Protein AF-A0A1V5QJP8-F1 (afdb_monomer_lite)

Foldseek 3Di:
DQVCLVVVNLVVCVVVPLVVPPLPQPCCVPDPVNDSVSVSSVVSVVVSVVVVVVVVVVVVD

Secondary structure (DSSP, 8-state):
-HHHHHTT-HHHHHHTTTTT-----HHHHH-TT---HHHHHHHHHHHHHHHHHHHHHHHT-

Radius of gyration: 12.97 Å; chains: 1; bounding box: 35×15×35 Å

pLDDT: mean 91.33, std 8.18, range [49.78, 96.19]

Structure (mmCIF, N/CA/C/O backbone):
data_AF-A0A1V5QJP8-F1
#
_entry.id   AF-A0A1V5QJP8-F1
#
loop_
_atom_site.group_PDB
_atom_site.id
_atom_site.type_symbol
_atom_site.label_atom_id
_atom_site.label_alt_id
_atom_site.label_comp_id
_atom_site.label_asym_id
_atom_site.label_entity_id
_atom_site.label_seq_id
_atom_site.pdbx_PDB_ins_code
_atom_site.Cartn_x
_atom_site.Cartn_y
_atom_site.Cartn_z
_atom_site.occupancy
_atom_site.B_iso_or_equiv
_atom_site.auth_seq_id
_atom_site.auth_comp_id
_atom_site.auth_asym_id
_atom_site.auth_atom_id
_atom_site.pdbx_PDB_model_num
ATOM 1 N N . MET A 1 1 ? -2.883 -4.833 -6.229 1.00 84.62 1 MET A N 1
ATOM 2 C CA . MET A 1 1 ? -2.610 -3.757 -5.249 1.00 84.62 1 MET A CA 1
ATOM 3 C C . MET A 1 1 ? -2.588 -2.377 -5.910 1.00 84.62 1 MET A C 1
ATOM 5 O O . MET A 1 1 ? -3.413 -1.548 -5.563 1.00 84.62 1 MET A O 1
ATOM 9 N N . ASN A 1 2 ? -1.723 -2.131 -6.904 1.00 90.31 2 ASN A N 1
ATOM 10 C CA . ASN A 1 2 ? -1.649 -0.830 -7.593 1.00 90.31 2 ASN A CA 1
ATOM 11 C C . ASN A 1 2 ? -2.949 -0.399 -8.301 1.00 90.31 2 ASN A C 1
ATOM 13 O O . ASN A 1 2 ? -3.318 0.766 -8.233 1.00 90.31 2 ASN A O 1
ATOM 17 N N . GLU A 1 3 ? -3.630 -1.335 -8.966 1.00 92.69 3 GLU A N 1
ATOM 18 C CA . GLU A 1 3 ? -4.908 -1.079 -9.648 1.00 92.69 3 GLU A CA 1
ATOM 19 C C . GLU A 1 3 ? -6.019 -0.685 -8.667 1.00 92.69 3 GLU A C 1
ATOM 21 O O . GLU A 1 3 ? -6.669 0.329 -8.871 1.00 92.69 3 GLU A O 1
ATOM 26 N N . ALA A 1 4 ? -6.185 -1.428 -7.567 1.00 94.00 4 ALA A N 1
ATOM 27 C CA . ALA A 1 4 ? -7.182 -1.109 -6.542 1.00 94.00 4 ALA A CA 1
ATOM 28 C C . ALA A 1 4 ? -6.994 0.317 -5.992 1.00 94.00 4 ALA A C 1
ATOM 30 O O . ALA A 1 4 ? -7.954 1.059 -5.842 1.00 94.00 4 ALA A O 1
ATOM 31 N N . LEU A 1 5 ? -5.740 0.740 -5.805 1.00 92.25 5 LEU A N 1
ATOM 32 C CA . LEU A 1 5 ? -5.407 2.104 -5.390 1.00 92.25 5 LEU A CA 1
ATOM 33 C C . LEU A 1 5 ? -5.552 3.164 -6.494 1.00 92.25 5 LEU A C 1
ATOM 35 O O . LEU A 1 5 ? -5.538 4.344 -6.173 1.00 92.25 5 LEU A O 1
ATOM 39 N N . LEU A 1 6 ? -5.616 2.796 -7.781 1.00 92.31 6 LEU A N 1
ATOM 40 C CA . LEU A 1 6 ? -6.010 3.737 -8.845 1.00 92.31 6 LEU A CA 1
ATOM 41 C C . LEU A 1 6 ? -7.517 3.986 -8.842 1.00 92.31 6 LEU A C 1
ATOM 43 O O . LEU A 1 6 ? -7.948 5.052 -9.257 1.00 92.31 6 LEU A O 1
ATOM 47 N N . ALA A 1 7 ? -8.291 2.989 -8.419 1.00 94.31 7 ALA A N 1
ATOM 48 C CA . ALA A 1 7 ? -9.746 3.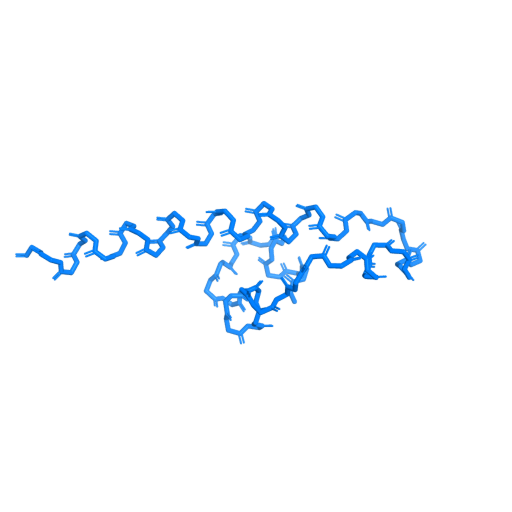031 -8.388 1.00 94.31 7 ALA A CA 1
ATOM 49 C C . ALA A 1 7 ? -10.313 3.497 -7.033 1.00 94.31 7 ALA A C 1
ATOM 51 O O . ALA A 1 7 ? -11.516 3.386 -6.827 1.00 94.31 7 ALA A O 1
ATOM 52 N N . ASP A 1 8 ? -9.461 3.951 -6.102 1.00 91.81 8 ASP A N 1
ATOM 53 C CA . ASP A 1 8 ? -9.828 4.263 -4.709 1.00 91.81 8 ASP A CA 1
ATOM 54 C C . ASP A 1 8 ? -10.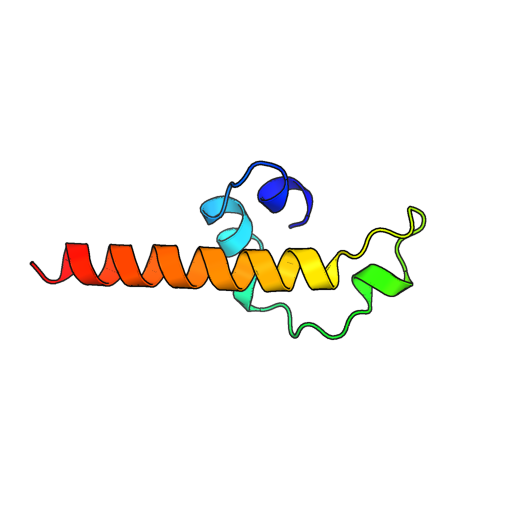584 3.122 -3.987 1.00 91.81 8 ASP A C 1
ATOM 56 O O . ASP A 1 8 ? -11.310 3.327 -3.015 1.00 91.81 8 ASP A O 1
ATOM 60 N N . ASP A 1 9 ? -10.372 1.877 -4.422 1.00 95.19 9 ASP A N 1
ATOM 61 C CA . ASP A 1 9 ? -10.979 0.690 -3.827 1.00 95.19 9 ASP A CA 1
ATOM 62 C C . ASP A 1 9 ? -10.107 0.175 -2.672 1.00 95.19 9 ASP A C 1
ATOM 64 O O . ASP A 1 9 ? -9.288 -0.745 -2.802 1.00 95.19 9 ASP A O 1
ATOM 68 N N . TYR A 1 10 ? -10.263 0.821 -1.516 1.00 93.50 10 TYR A N 1
ATOM 69 C CA . TYR A 1 10 ? -9.517 0.499 -0.300 1.00 93.50 10 TYR A CA 1
ATOM 70 C C . TYR A 1 10 ? -9.867 -0.881 0.270 1.00 93.50 10 TYR A C 1
ATOM 72 O O . TYR A 1 10 ? -8.997 -1.520 0.861 1.00 93.50 10 TYR A O 1
ATOM 80 N N . ALA A 1 11 ? -11.092 -1.372 0.060 1.00 93.25 11 ALA A N 1
ATOM 81 C CA . ALA A 1 11 ? -11.513 -2.696 0.518 1.00 93.25 11 ALA A CA 1
ATOM 82 C C . ALA A 1 11 ? -10.796 -3.802 -0.268 1.00 93.25 11 ALA A C 1
ATOM 84 O O . ALA A 1 11 ? -10.193 -4.702 0.321 1.00 93.25 11 ALA A O 1
ATOM 85 N N . LYS A 1 12 ? -10.764 -3.689 -1.604 1.00 95.38 12 LYS A N 1
ATOM 86 C CA . LYS A 1 12 ? -9.979 -4.592 -2.456 1.00 95.38 12 LYS A CA 1
ATOM 87 C C . LYS A 1 12 ? -8.486 -4.473 -2.163 1.00 95.38 12 LYS A C 1
ATOM 89 O O . LYS A 1 12 ? -7.773 -5.473 -2.197 1.00 95.38 12 LYS A O 1
ATOM 94 N N . ALA A 1 13 ? -7.985 -3.271 -1.875 1.00 95.12 13 ALA A N 1
ATOM 95 C CA . ALA A 1 13 ? -6.579 -3.087 -1.534 1.00 95.12 13 ALA A CA 1
ATOM 96 C C . ALA A 1 13 ? -6.200 -3.766 -0.202 1.00 95.12 13 ALA A C 1
ATOM 98 O O . ALA A 1 13 ? -5.149 -4.405 -0.141 1.00 95.12 13 ALA A O 1
ATOM 99 N N . ASP A 1 14 ? -7.052 -3.684 0.824 1.00 94.94 14 ASP A N 1
ATOM 100 C CA . ASP A 1 14 ? -6.879 -4.386 2.106 1.00 94.94 14 ASP A CA 1
ATOM 101 C C . ASP A 1 14 ? -6.879 -5.908 1.916 1.00 94.94 14 ASP A C 1
ATOM 103 O O . ASP A 1 14 ? -5.954 -6.575 2.369 1.00 94.94 14 ASP A O 1
ATOM 107 N N . ALA A 1 15 ? -7.832 -6.443 1.141 1.00 95.19 15 ALA A N 1
ATOM 108 C CA . ALA A 1 15 ? -7.909 -7.872 0.822 1.00 95.19 15 ALA A CA 1
ATOM 109 C C . ALA A 1 15 ? -6.682 -8.397 0.051 1.00 95.19 15 ALA A C 1
ATOM 111 O O . ALA A 1 15 ? -6.333 -9.570 0.145 1.00 95.19 15 ALA A O 1
ATOM 112 N N . LEU A 1 16 ? -6.007 -7.527 -0.706 1.00 94.81 16 LEU A N 1
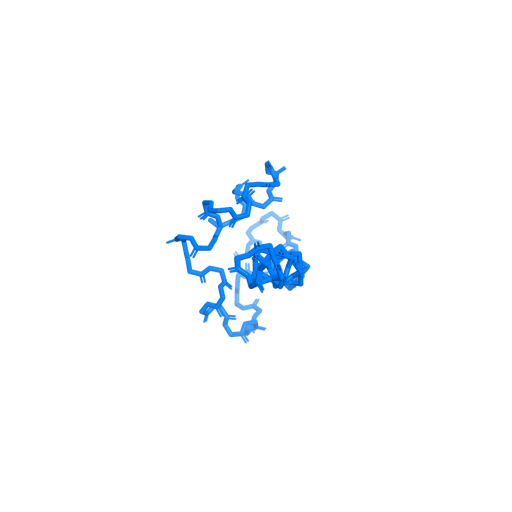ATOM 113 C CA . LEU A 1 16 ? -4.760 -7.840 -1.411 1.00 94.81 16 LEU A CA 1
ATOM 114 C C . LEU A 1 16 ? -3.504 -7.690 -0.530 1.00 94.81 16 LEU A C 1
ATOM 116 O O . LEU A 1 16 ? -2.395 -7.768 -1.062 1.00 94.81 16 LEU A O 1
ATOM 120 N N . GLY A 1 17 ? -3.654 -7.437 0.773 1.00 94.56 17 GLY A N 1
ATOM 121 C CA . GLY A 1 17 ? -2.543 -7.339 1.723 1.00 94.56 17 GLY A CA 1
ATOM 122 C C . GLY A 1 17 ? -1.826 -5.988 1.709 1.00 94.56 17 GLY A C 1
ATOM 123 O O . GLY A 1 17 ? -0.613 -5.914 1.914 1.00 94.56 17 GLY A O 1
ATOM 124 N N . LEU A 1 18 ? -2.531 -4.879 1.437 1.00 94.94 18 LEU A N 1
ATOM 125 C CA . LEU A 1 18 ? -1.912 -3.542 1.443 1.00 94.94 18 LEU A CA 1
ATOM 126 C C . LEU A 1 18 ? -1.240 -3.209 2.788 1.00 94.94 18 LEU A C 1
ATOM 128 O O . LEU A 1 18 ? -0.203 -2.539 2.813 1.00 94.94 18 LEU A O 1
ATOM 132 N N . LEU A 1 19 ? -1.813 -3.669 3.903 1.00 94.31 19 LEU A N 1
ATOM 133 C CA . LEU A 1 19 ? -1.259 -3.442 5.238 1.00 94.31 19 LEU A CA 1
ATOM 134 C C . LEU A 1 19 ? -0.013 -4.296 5.525 1.00 94.31 19 LEU A C 1
ATOM 136 O O . LEU A 1 19 ? 0.840 -3.838 6.286 1.00 94.31 19 LEU A O 1
ATOM 140 N N . ASP A 1 20 ? 0.144 -5.440 4.852 1.00 95.31 20 ASP A N 1
ATOM 141 C CA . ASP A 1 20 ? 1.290 -6.351 5.006 1.00 95.31 20 ASP A CA 1
ATOM 142 C C . ASP A 1 20 ? 2.554 -5.848 4.294 1.00 95.31 20 ASP A C 1
ATOM 144 O O . ASP A 1 20 ? 3.676 -6.242 4.612 1.00 95.31 20 ASP A O 1
ATOM 148 N N . CYS A 1 21 ? 2.402 -4.952 3.313 1.00 94.94 21 CYS A N 1
ATOM 149 C CA . CYS A 1 21 ? 3.530 -4.382 2.585 1.00 94.94 21 CYS A CA 1
ATOM 150 C C . CYS A 1 21 ? 4.471 -3.627 3.538 1.00 94.94 21 CYS A C 1
ATOM 152 O O . CYS A 1 21 ? 4.104 -2.579 4.041 1.00 94.94 21 CYS A O 1
ATOM 154 N N . ILE A 1 22 ? 5.719 -4.051 3.731 1.00 95.88 22 ILE A N 1
ATOM 155 C CA . ILE A 1 22 ? 6.665 -3.375 4.650 1.00 95.88 22 ILE A CA 1
ATOM 156 C C . ILE A 1 22 ? 7.318 -2.096 4.090 1.00 95.88 22 ILE A C 1
ATOM 158 O O . ILE A 1 22 ? 8.259 -1.571 4.672 1.00 95.88 22 ILE A O 1
ATOM 162 N N . GLU A 1 23 ? 6.859 -1.604 2.937 1.00 95.19 23 GLU A N 1
ATOM 163 C CA . GLU A 1 23 ? 7.378 -0.383 2.296 1.00 95.19 23 GLU A CA 1
ATOM 164 C C . GLU A 1 23 ? 8.882 -0.432 1.939 1.00 95.19 23 GLU A C 1
ATOM 166 O O . GLU A 1 23 ? 9.537 0.602 1.851 1.00 95.19 23 GLU A O 1
ATOM 171 N N . CYS A 1 24 ? 9.427 -1.620 1.640 1.00 96.19 24 CYS A N 1
ATOM 172 C CA . CYS A 1 24 ? 10.845 -1.804 1.286 1.00 96.19 24 CYS A CA 1
ATOM 173 C C . CYS A 1 24 ? 11.274 -1.146 -0.041 1.00 96.19 24 CYS A C 1
ATOM 175 O O . CYS A 1 24 ? 12.462 -1.000 -0.306 1.00 96.19 24 CYS A O 1
ATOM 177 N N . GLY A 1 25 ? 10.327 -0.776 -0.908 1.00 93.44 25 GLY A N 1
ATOM 178 C CA . GLY A 1 25 ? 10.613 -0.066 -2.160 1.00 93.44 25 GLY A CA 1
ATOM 179 C C . GLY A 1 25 ? 11.007 -0.937 -3.357 1.00 93.44 25 GLY A C 1
ATOM 180 O O . GLY A 1 25 ? 11.120 -0.399 -4.459 1.00 93.44 25 GLY A O 1
ATOM 181 N N . ALA A 1 26 ? 11.125 -2.261 -3.199 1.00 94.75 26 ALA A N 1
ATOM 182 C CA . ALA A 1 26 ? 11.486 -3.177 -4.289 1.00 94.75 26 ALA A CA 1
ATOM 183 C C . ALA A 1 26 ? 10.570 -3.033 -5.521 1.00 94.75 26 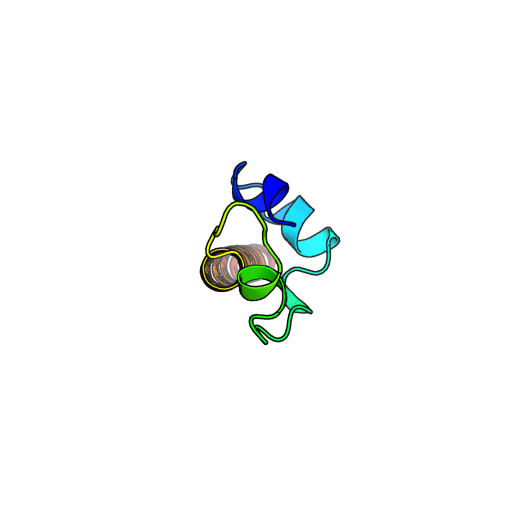ALA A C 1
ATOM 185 O O . ALA A 1 26 ? 11.041 -3.011 -6.656 1.00 94.75 26 ALA A O 1
ATOM 186 N N . CYS A 1 27 ? 9.266 -2.839 -5.296 1.00 93.50 27 CYS A N 1
ATOM 187 C CA . CYS A 1 27 ? 8.276 -2.632 -6.353 1.00 93.50 27 CYS A CA 1
ATOM 188 C C . CYS A 1 27 ? 8.525 -1.363 -7.186 1.00 93.50 27 CYS A C 1
ATOM 190 O O . CYS A 1 27 ? 8.311 -1.385 -8.393 1.00 93.50 27 CYS A O 1
ATOM 192 N N . SER A 1 28 ? 8.996 -0.271 -6.574 1.00 94.44 28 SER A N 1
ATOM 193 C CA . SER A 1 28 ? 9.341 0.961 -7.297 1.00 94.44 28 SER A CA 1
ATOM 194 C C . SER A 1 28 ? 10.619 0.800 -8.116 1.00 94.44 28 SER A C 1
ATOM 196 O O . SER A 1 28 ? 10.727 1.387 -9.187 1.00 94.44 28 SER A O 1
A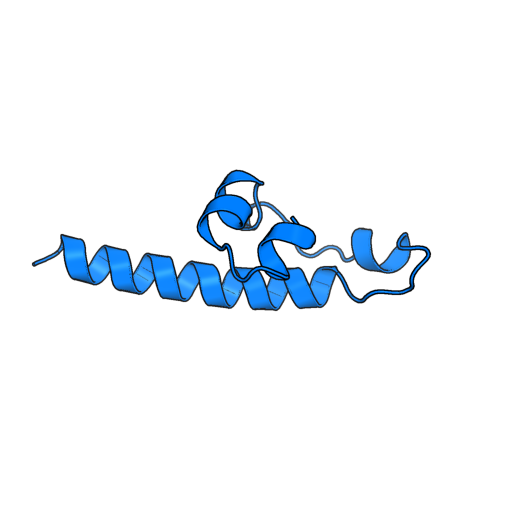TOM 198 N N . TYR A 1 29 ? 11.577 0.016 -7.614 1.00 94.38 29 TYR A N 1
ATOM 199 C CA . TYR A 1 29 ? 12.857 -0.213 -8.282 1.00 94.38 29 TYR A CA 1
ATOM 200 C C . TYR A 1 29 ? 12.716 -1.110 -9.518 1.00 94.38 29 TYR A C 1
ATOM 202 O O . TYR A 1 29 ? 13.237 -0.780 -10.578 1.00 94.38 29 TYR A O 1
ATOM 210 N N . VAL A 1 30 ? 11.969 -2.214 -9.408 1.00 95.25 30 VAL A N 1
ATOM 211 C CA . VAL A 1 30 ? 11.800 -3.181 -10.509 1.00 95.25 30 VAL A CA 1
ATOM 212 C C . VAL A 1 30 ? 10.827 -2.705 -11.595 1.00 95.25 30 VAL A C 1
ATOM 214 O O . VAL A 1 30 ? 10.758 -3.294 -12.670 1.00 95.25 30 VAL A O 1
ATOM 217 N N . CYS A 1 31 ? 10.032 -1.663 -11.334 1.00 93.38 31 CYS A N 1
ATOM 218 C CA . CYS A 1 31 ? 8.956 -1.278 -12.238 1.00 93.38 31 CYS A CA 1
ATOM 219 C C . CYS A 1 31 ? 9.496 -0.711 -13.570 1.00 93.38 31 CYS A C 1
ATOM 221 O O . CYS A 1 31 ? 10.094 0.369 -13.569 1.00 93.38 31 CYS A O 1
ATOM 223 N N . PRO A 1 32 ? 9.205 -1.345 -14.726 1.00 94.50 32 PRO A N 1
ATOM 224 C CA . PRO A 1 32 ? 9.713 -0.890 -16.025 1.00 94.50 32 PRO A CA 1
ATOM 225 C C . PRO A 1 32 ? 9.146 0.477 -16.437 1.00 94.50 32 PRO A C 1
ATOM 227 O O . PRO A 1 32 ? 9.813 1.251 -17.116 1.00 94.50 32 PRO A O 1
ATOM 230 N N . ALA A 1 33 ? 7.943 0.815 -15.967 1.00 94.12 33 ALA A N 1
ATOM 231 C CA . ALA A 1 33 ? 7.298 2.107 -16.200 1.00 94.12 33 ALA A CA 1
ATOM 232 C C . ALA A 1 33 ? 7.769 3.215 -15.233 1.00 94.12 33 ALA A C 1
ATOM 234 O O . ALA A 1 33 ? 7.222 4.316 -15.250 1.00 94.12 33 ALA A O 1
ATOM 235 N N . ARG A 1 34 ? 8.760 2.937 -14.367 1.00 88.31 34 ARG A N 1
ATOM 236 C CA . ARG A 1 34 ? 9.343 3.887 -13.394 1.00 88.31 34 ARG A CA 1
ATOM 237 C C . ARG A 1 34 ? 8.315 4.554 -12.472 1.00 88.31 34 ARG A C 1
ATOM 239 O O . ARG A 1 34 ? 8.496 5.682 -12.011 1.00 88.31 34 ARG A O 1
ATOM 246 N N . VAL A 1 35 ? 7.222 3.852 -12.180 1.00 92.19 35 VAL A N 1
ATOM 247 C CA . VAL A 1 35 ? 6.162 4.359 -11.306 1.00 92.19 35 VAL A CA 1
ATOM 248 C C . VAL A 1 35 ? 6.582 4.205 -9.845 1.00 92.19 35 VAL A C 1
ATOM 250 O O . VAL A 1 35 ? 7.077 3.158 -9.430 1.00 92.19 35 VAL A O 1
ATOM 253 N N . ARG A 1 36 ? 6.329 5.231 -9.027 1.00 92.31 36 ARG A N 1
ATOM 254 C CA . ARG A 1 36 ? 6.641 5.231 -7.586 1.00 92.31 36 ARG A CA 1
ATOM 255 C C . ARG A 1 36 ? 5.612 4.426 -6.780 1.00 92.31 36 ARG A C 1
ATOM 257 O O . ARG A 1 36 ? 4.866 4.989 -5.981 1.00 92.31 36 ARG A O 1
ATOM 264 N N . LEU A 1 37 ? 5.554 3.111 -7.000 1.00 93.88 37 LEU A N 1
ATOM 265 C CA . LEU A 1 37 ? 4.566 2.214 -6.385 1.00 93.88 37 LEU A CA 1
ATOM 266 C C . LEU A 1 37 ? 4.582 2.266 -4.854 1.00 93.88 37 LEU A C 1
ATOM 268 O O . LEU A 1 37 ? 3.525 2.379 -4.240 1.00 93.88 37 LEU A O 1
ATOM 272 N N . VAL A 1 38 ? 5.765 2.275 -4.235 1.00 95.31 38 VAL A N 1
ATOM 273 C CA . VAL A 1 38 ? 5.886 2.313 -2.767 1.00 95.31 38 VAL A CA 1
ATOM 274 C C . VAL A 1 38 ? 5.237 3.559 -2.158 1.00 95.31 38 VAL A C 1
ATOM 276 O O . VAL A 1 38 ? 4.589 3.481 -1.119 1.00 95.31 38 VAL A O 1
ATOM 279 N N . GLN A 1 39 ? 5.339 4.705 -2.836 1.00 94.25 39 GLN A N 1
ATOM 280 C CA . GLN A 1 39 ? 4.756 5.955 -2.356 1.00 94.25 39 GLN A CA 1
ATOM 281 C C . GLN A 1 39 ? 3.231 5.920 -2.452 1.00 94.25 39 GLN A C 1
ATOM 283 O O . GLN A 1 39 ? 2.541 6.396 -1.554 1.00 94.25 39 GLN A O 1
ATOM 288 N N . ARG A 1 40 ? 2.703 5.283 -3.500 1.00 94.44 40 ARG A N 1
ATOM 289 C CA . ARG A 1 40 ? 1.264 5.058 -3.659 1.00 94.44 40 ARG A CA 1
ATOM 290 C C . ARG A 1 40 ? 0.730 4.113 -2.587 1.00 94.44 40 ARG A C 1
ATOM 292 O O . ARG A 1 40 ? -0.316 4.385 -2.014 1.00 94.44 40 ARG A O 1
ATOM 299 N N . PHE A 1 41 ? 1.473 3.057 -2.259 1.00 95.69 41 PHE A N 1
ATOM 300 C CA . PHE A 1 41 ? 1.104 2.137 -1.181 1.00 95.69 41 PHE A CA 1
ATOM 301 C C . PHE A 1 41 ? 1.116 2.827 0.183 1.00 95.69 41 PHE A C 1
ATOM 303 O O . PHE A 1 41 ? 0.182 2.641 0.955 1.00 95.69 41 PHE A O 1
ATOM 310 N N . ARG A 1 42 ? 2.104 3.690 0.457 1.00 95.62 42 ARG A N 1
ATOM 311 C CA . ARG A 1 42 ? 2.148 4.493 1.688 1.00 95.62 42 ARG A CA 1
ATOM 312 C C . ARG A 1 42 ? 0.913 5.383 1.841 1.00 95.62 42 ARG A C 1
ATOM 314 O O . ARG A 1 42 ? 0.283 5.363 2.893 1.00 95.62 42 ARG A O 1
ATOM 321 N N . VAL A 1 43 ? 0.545 6.126 0.794 1.00 95.06 43 VAL A N 1
ATOM 322 C CA . VAL A 1 43 ? -0.674 6.956 0.802 1.00 95.06 43 VAL A CA 1
ATOM 323 C C . VAL A 1 43 ? -1.919 6.083 0.977 1.00 95.06 43 VAL A C 1
ATOM 325 O O . VAL A 1 43 ? -2.754 6.373 1.830 1.00 95.06 43 VAL A O 1
ATOM 328 N N . GLY A 1 44 ? -1.997 4.965 0.252 1.00 95.25 44 GLY A N 1
ATOM 329 C CA . GLY A 1 44 ? -3.097 4.009 0.364 1.00 95.25 44 GLY A CA 1
ATOM 330 C C . GLY A 1 44 ? -3.274 3.458 1.781 1.00 95.25 44 GLY A C 1
ATOM 331 O O . GLY A 1 44 ? -4.392 3.403 2.284 1.00 95.25 44 GLY A O 1
ATOM 332 N N . LYS A 1 45 ? -2.177 3.109 2.467 1.00 95.75 45 LYS A N 1
ATOM 333 C CA . LYS A 1 45 ? -2.212 2.664 3.869 1.00 95.75 45 LYS A CA 1
ATOM 334 C C . LYS A 1 45 ? -2.752 3.739 4.810 1.00 95.75 45 LYS A C 1
ATOM 336 O O . LYS A 1 45 ? -3.476 3.405 5.744 1.00 95.75 45 LYS A O 1
ATOM 341 N N . ILE A 1 46 ? -2.383 5.005 4.599 1.00 95.19 46 ILE A N 1
ATOM 342 C CA . ILE A 1 46 ? -2.889 6.125 5.406 1.00 95.19 46 ILE A CA 1
ATOM 343 C C . ILE A 1 46 ? -4.405 6.247 5.219 1.00 95.19 46 ILE A C 1
ATOM 345 O O . ILE A 1 46 ? -5.132 6.277 6.211 1.00 95.19 46 ILE A O 1
ATOM 349 N N . GLY A 1 47 ? -4.880 6.234 3.968 1.00 94.19 47 GLY A N 1
ATOM 350 C CA . GLY A 1 47 ? -6.312 6.281 3.652 1.00 94.19 47 GLY A CA 1
ATOM 351 C C . GLY A 1 47 ? -7.085 5.110 4.261 1.00 94.19 47 GLY A C 1
ATOM 352 O O . GLY A 1 47 ? -8.069 5.308 4.969 1.00 94.19 47 GLY A O 1
ATOM 353 N N . LEU A 1 48 ? -6.580 3.887 4.093 1.00 94.12 48 LEU A N 1
ATOM 354 C CA . LEU A 1 48 ? -7.206 2.682 4.633 1.00 94.12 48 LEU A CA 1
ATOM 355 C C . LEU A 1 48 ? -7.289 2.689 6.169 1.00 94.12 48 LEU A C 1
ATOM 357 O O . LEU A 1 48 ? -8.309 2.301 6.735 1.00 94.12 48 LEU A O 1
ATOM 361 N N . ARG A 1 49 ? -6.246 3.167 6.862 1.00 94.25 49 ARG A N 1
ATOM 362 C CA . ARG A 1 49 ? -6.271 3.326 8.326 1.00 94.25 49 ARG A CA 1
ATOM 363 C C . ARG A 1 49 ? -7.311 4.349 8.774 1.00 94.25 49 ARG A C 1
ATOM 365 O O . ARG A 1 49 ? -7.984 4.109 9.772 1.00 94.25 49 ARG A O 1
ATOM 372 N N . ALA A 1 50 ? -7.461 5.455 8.045 1.00 93.94 50 ALA A N 1
ATOM 373 C CA . ALA A 1 50 ? -8.486 6.454 8.338 1.00 93.94 50 ALA A CA 1
ATOM 374 C C . ALA A 1 50 ? -9.904 5.878 8.170 1.00 93.94 50 ALA A C 1
ATOM 376 O O . ALA A 1 50 ? -10.741 6.071 9.048 1.00 93.94 50 ALA A O 1
ATOM 377 N N . ILE A 1 51 ? -10.144 5.105 7.103 1.00 92.50 51 ILE A N 1
ATOM 378 C CA . ILE A 1 51 ? -11.426 4.424 6.861 1.00 92.50 51 ILE A CA 1
ATOM 379 C C . ILE A 1 51 ? -11.740 3.434 7.989 1.00 92.50 51 ILE A C 1
ATOM 381 O O . ILE A 1 51 ? -12.824 3.489 8.565 1.00 92.50 51 ILE A O 1
ATOM 385 N N . LYS A 1 52 ? -10.782 2.575 8.361 1.00 90.75 52 LYS A N 1
ATOM 386 C CA . LYS A 1 52 ? -10.961 1.613 9.462 1.00 90.75 52 LYS A CA 1
ATOM 387 C C . LYS A 1 52 ? -11.212 2.305 10.806 1.00 90.75 52 LYS A C 1
ATOM 389 O O . LYS A 1 52 ? -12.031 1.839 11.592 1.00 90.75 52 LYS A O 1
ATOM 394 N N . ALA A 1 53 ? -10.546 3.430 11.068 1.00 91.44 53 ALA A N 1
ATOM 395 C CA . ALA A 1 53 ? -10.771 4.213 12.282 1.00 91.44 53 ALA A CA 1
ATOM 396 C C . ALA A 1 53 ? -12.169 4.858 12.323 1.00 91.44 53 ALA A C 1
ATOM 398 O O . ALA A 1 53 ? -12.768 4.934 13.393 1.00 91.44 53 ALA A O 1
ATOM 399 N N . ASP A 1 54 ? -12.699 5.314 11.185 1.00 90.19 54 ASP A N 1
ATOM 400 C CA . ASP A 1 54 ? -14.070 5.831 11.085 1.00 90.19 54 ASP A CA 1
ATOM 401 C C . ASP A 1 54 ? -15.120 4.721 11.268 1.00 90.19 54 ASP A C 1
ATOM 403 O O . ASP A 1 54 ? -16.101 4.907 11.987 1.00 90.19 54 ASP A O 1
ATOM 407 N N . GLN A 1 55 ? -14.880 3.536 10.698 1.00 86.19 55 GLN A N 1
ATOM 408 C CA . GLN A 1 55 ? -15.731 2.355 10.888 1.00 86.19 55 GLN A CA 1
ATOM 409 C C . GLN A 1 55 ? -15.784 1.918 12.357 1.00 86.19 55 GLN A C 1
ATOM 411 O O . GLN A 1 55 ? -16.872 1.770 12.908 1.00 86.19 55 GLN A O 1
ATOM 416 N N . ALA A 1 56 ? -14.632 1.829 13.030 1.00 83.62 56 ALA A N 1
ATOM 417 C CA . ALA A 1 56 ? -14.570 1.474 14.449 1.00 83.62 56 ALA A CA 1
ATOM 418 C C . ALA A 1 56 ? -15.335 2.464 15.351 1.00 83.62 56 ALA A C 1
ATOM 420 O O . ALA A 1 56 ? -15.905 2.070 16.366 1.00 83.62 56 ALA A O 1
ATOM 421 N N . LYS A 1 57 ? -15.392 3.753 14.983 1.00 81.94 57 LYS A N 1
ATOM 422 C CA . LYS A 1 57 ? -16.207 4.750 15.703 1.00 81.94 57 LYS A CA 1
ATOM 423 C C . LYS A 1 57 ? -17.707 4.563 15.481 1.00 81.94 57 LYS A C 1
ATOM 425 O O . LYS A 1 57 ? -18.482 4.877 16.378 1.00 81.94 57 LYS A O 1
ATOM 430 N N . LYS A 1 58 ? -18.116 4.094 14.299 1.00 76.69 58 LYS A N 1
ATOM 431 C CA . LYS A 1 58 ? -19.525 3.849 13.954 1.00 76.69 58 LYS A CA 1
ATOM 432 C C . LYS A 1 58 ? -20.078 2.590 14.617 1.00 76.69 58 LYS A C 1
ATOM 434 O O . LYS A 1 58 ? -21.247 2.588 14.967 1.00 76.69 58 LYS A O 1
ATOM 439 N N . GLU A 1 59 ? -19.252 1.565 14.815 1.00 66.12 59 GLU A N 1
ATOM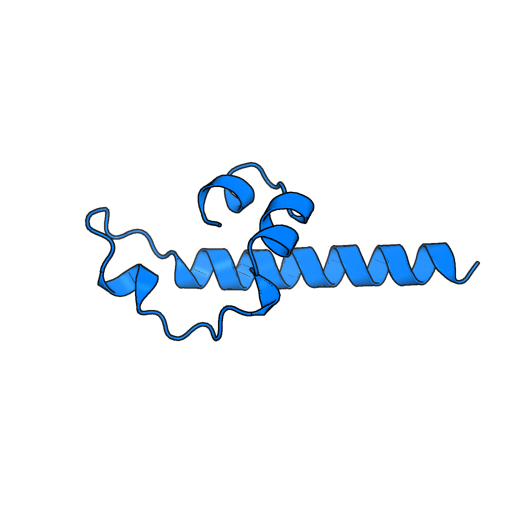 440 C CA . GLU A 1 59 ? -19.652 0.320 15.493 1.00 66.12 59 GLU A CA 1
ATOM 441 C C . GLU A 1 59 ? -19.704 0.448 17.026 1.00 66.12 59 GLU A C 1
ATOM 443 O O . GLU A 1 59 ? -20.332 -0.366 17.694 1.00 66.12 59 GLU A O 1
ATOM 448 N N . GLY A 1 60 ? -19.071 1.479 17.596 1.00 63.25 60 GLY A N 1
ATOM 449 C CA . GLY A 1 60 ? -19.078 1.755 19.036 1.00 63.25 60 GLY A CA 1
ATOM 450 C C . GLY A 1 60 ? -20.251 2.604 19.549 1.00 63.25 60 GLY A C 1
ATOM 451 O O . GLY A 1 60 ? -20.193 3.041 20.699 1.00 63.25 60 GLY A O 1
ATOM 452 N N . LYS A 1 61 ? -21.268 2.886 18.724 1.00 49.78 61 LYS A N 1
ATOM 453 C CA . LYS A 1 61 ? -22.468 3.664 19.081 1.00 49.78 61 LYS A CA 1
ATOM 454 C C . LYS A 1 61 ? -23.724 2.821 18.901 1.00 49.78 61 LYS A C 1
ATOM 456 O O . LYS A 1 61 ? -24.597 2.908 19.791 1.00 49.78 61 LYS A O 1
#

Sequence (61 aa):
MNEALLADDYAKADALGLLDCIECGACSYVCPARVRLVQRFRVGKIGLRAIKADQAKKEGK